Protein AF-A0A7X6LBD7-F1 (afdb_monomer_lite)

Secondary structure (DSSP, 8-state):
-TTTTTT---HHHHHHHHHHSTTT-----HHHHHHHHHHTT--PPPP--PPPP---S-SS--TTTT----SSTTS-------------------BTTB-------

Structure (mmCIF, N/CA/C/O backbone):
data_AF-A0A7X6LBD7-F1
#
_entry.id   AF-A0A7X6LBD7-F1
#
loop_
_atom_site.group_PDB
_atom_site.id
_atom_site.type_symbol
_atom_site.label_atom_id
_atom_site.label_alt_id
_atom_site.label_comp_id
_atom_site.label_asym_id
_atom_site.label_entity_id
_atom_site.label_seq_id
_atom_site.pdbx_PDB_ins_code
_atom_site.Cartn_x
_atom_site.Cartn_y
_atom_site.Cartn_z
_atom_site.occupancy
_atom_site.B_iso_or_equiv
_atom_site.auth_seq_id
_atom_site.auth_comp_id
_atom_site.auth_asym_id
_atom_site.auth_atom_id
_atom_site.pdbx_PDB_model_num
ATOM 1 N N . MET A 1 1 ? 16.259 -3.639 -22.402 1.00 78.62 1 MET A N 1
ATOM 2 C CA . MET A 1 1 ? 15.741 -3.940 -21.043 1.00 78.62 1 MET A CA 1
ATOM 3 C C . MET A 1 1 ? 14.449 -4.748 -21.080 1.00 78.62 1 MET A C 1
ATOM 5 O O . MET A 1 1 ? 14.477 -5.893 -20.659 1.00 78.62 1 MET A O 1
ATOM 9 N N . HIS A 1 2 ? 13.356 -4.248 -21.671 1.00 83.25 2 HIS A N 1
ATOM 10 C CA . HIS A 1 2 ? 12.133 -5.054 -21.847 1.00 83.25 2 HIS A CA 1
ATOM 11 C C . HIS A 1 2 ? 12.383 -6.371 -22.615 1.00 83.25 2 HIS A C 1
ATOM 13 O O . HIS A 1 2 ? 12.081 -7.447 -22.101 1.00 83.25 2 HIS A O 1
ATOM 19 N N . ALA A 1 3 ? 13.024 -6.304 -23.789 1.00 85.88 3 ALA A N 1
ATOM 20 C CA . ALA A 1 3 ? 13.382 -7.493 -24.571 1.00 85.88 3 ALA A CA 1
ATOM 21 C C . ALA A 1 3 ? 14.359 -8.428 -23.828 1.00 85.88 3 ALA A C 1
ATOM 23 O O . ALA A 1 3 ? 14.171 -9.639 -23.823 1.00 85.88 3 ALA A O 1
ATOM 24 N N . ALA A 1 4 ? 15.342 -7.862 -23.115 1.00 86.56 4 ALA A N 1
ATOM 25 C CA . ALA A 1 4 ? 16.269 -8.623 -22.271 1.00 86.56 4 ALA A CA 1
ATOM 26 C C . ALA A 1 4 ? 15.547 -9.365 -21.126 1.00 86.56 4 ALA A C 1
ATOM 28 O O . ALA A 1 4 ? 15.926 -10.475 -20.774 1.00 86.56 4 ALA A O 1
ATOM 29 N N . SER A 1 5 ? 14.448 -8.800 -20.606 1.00 82.88 5 SER A N 1
ATOM 30 C CA . SER A 1 5 ? 13.560 -9.446 -19.626 1.00 82.88 5 SER A CA 1
ATOM 31 C C . SER A 1 5 ? 12.558 -10.438 -20.242 1.00 82.88 5 SER A C 1
ATOM 33 O O . SER A 1 5 ? 11.626 -10.868 -19.557 1.00 82.88 5 SER A O 1
ATOM 35 N N . ARG A 1 6 ? 12.688 -10.764 -21.539 1.00 87.69 6 ARG A N 1
ATOM 36 C CA . ARG A 1 6 ? 11.746 -11.604 -22.306 1.00 87.69 6 ARG A CA 1
ATOM 37 C C . ARG A 1 6 ? 10.292 -11.121 -22.225 1.00 87.69 6 ARG A C 1
ATOM 39 O O . ARG A 1 6 ? 9.365 -11.917 -22.153 1.00 87.69 6 ARG A O 1
ATOM 46 N N . GLY A 1 7 ? 10.095 -9.808 -22.173 1.00 87.19 7 GLY A N 1
ATOM 47 C CA . GLY A 1 7 ? 8.765 -9.208 -22.087 1.00 87.19 7 GLY A CA 1
ATOM 48 C C . GLY A 1 7 ? 8.169 -9.101 -20.679 1.00 87.19 7 GLY A C 1
ATOM 49 O O . GLY A 1 7 ? 7.065 -8.591 -20.501 1.00 87.19 7 GLY A O 1
ATOM 50 N N . THR A 1 8 ? 8.898 -9.52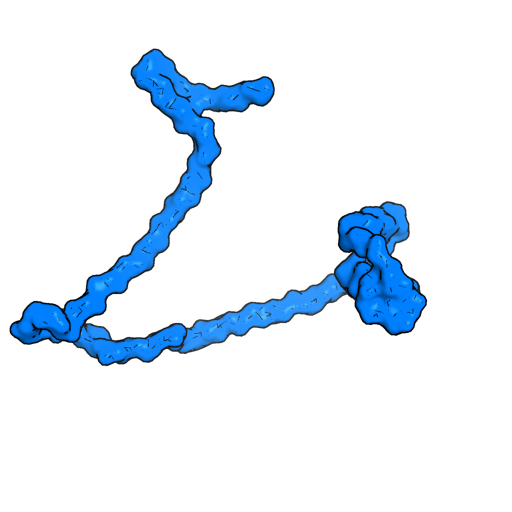1 -19.645 1.00 88.19 8 THR A N 1
ATOM 51 C CA . THR A 1 8 ? 8.392 -9.523 -18.263 1.00 88.19 8 THR A CA 1
ATOM 52 C C . THR A 1 8 ? 8.240 -8.113 -17.688 1.00 88.19 8 THR A C 1
ATOM 54 O O . THR A 1 8 ? 7.368 -7.860 -16.854 1.00 88.19 8 THR A O 1
ATOM 57 N N . TYR A 1 9 ? 9.106 -7.177 -18.076 1.00 90.69 9 TYR A N 1
ATOM 58 C CA . TYR A 1 9 ? 9.163 -5.857 -17.450 1.00 90.69 9 TYR A CA 1
ATOM 59 C C . TYR A 1 9 ? 8.232 -4.857 -18.134 1.00 90.69 9 TYR A C 1
ATOM 61 O O . TYR A 1 9 ? 8.382 -4.558 -19.314 1.00 90.69 9 TYR A O 1
ATOM 69 N N . GLY A 1 10 ? 7.291 -4.301 -17.370 1.00 90.25 10 GLY A N 1
ATOM 70 C CA . GLY A 1 10 ? 6.509 -3.126 -17.763 1.00 90.25 10 GLY A CA 1
ATOM 71 C C . GLY A 1 10 ? 7.223 -1.815 -17.427 1.00 90.25 10 GLY A C 1
ATOM 72 O O . GLY A 1 10 ? 8.311 -1.832 -16.844 1.00 90.25 10 GLY A O 1
ATOM 73 N N . ALA A 1 11 ? 6.571 -0.687 -17.721 1.00 90.75 11 ALA A N 1
ATOM 74 C CA . ALA A 1 11 ? 7.094 0.657 -17.457 1.00 90.75 11 ALA A CA 1
ATOM 75 C C . ALA A 1 11 ? 7.673 0.853 -16.040 1.00 90.75 11 ALA A C 1
ATOM 77 O O . ALA A 1 11 ? 8.779 1.383 -15.951 1.00 90.75 11 ALA A O 1
ATOM 78 N N . PRO A 1 12 ? 7.062 0.339 -14.948 1.00 89.44 12 PRO A N 1
ATOM 79 C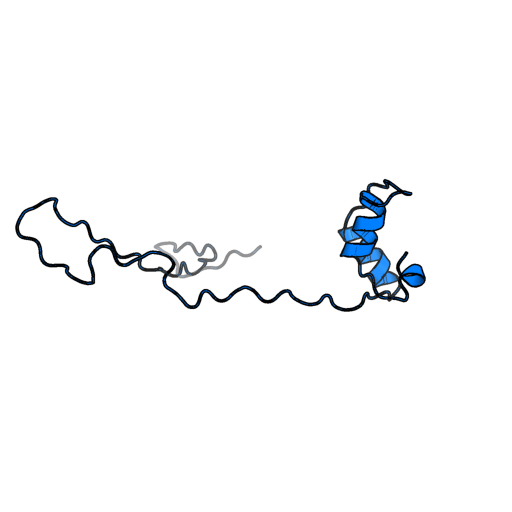 CA . PRO A 1 12 ? 7.630 0.485 -13.605 1.00 89.44 12 PRO A CA 1
ATOM 80 C C . PRO A 1 12 ? 9.016 -0.141 -13.440 1.00 89.44 12 PRO A C 1
ATOM 82 O O . PRO A 1 12 ? 9.906 0.464 -12.849 1.00 89.44 12 PRO A O 1
ATOM 85 N N . ARG A 1 13 ? 9.219 -1.351 -13.976 1.00 89.56 13 ARG A N 1
ATOM 86 C CA . ARG A 1 13 ? 10.491 -2.074 -13.833 1.00 89.56 13 ARG A CA 1
ATOM 87 C C . ARG A 1 13 ? 11.544 -1.557 -14.805 1.00 89.56 13 ARG A C 1
ATOM 89 O O . ARG A 1 13 ? 12.708 -1.486 -14.446 1.00 89.56 13 ARG A O 1
ATOM 96 N N . VAL A 1 14 ? 11.136 -1.154 -16.010 1.00 89.62 14 VAL A N 1
ATOM 97 C CA . VAL A 1 14 ? 12.039 -0.510 -16.975 1.00 89.62 14 VAL A CA 1
ATOM 98 C C . VAL A 1 14 ? 12.524 0.843 -16.445 1.00 89.62 14 VAL A C 1
ATOM 100 O O . VAL A 1 14 ? 13.713 1.124 -16.532 1.00 89.62 14 VAL A O 1
ATOM 103 N N . HIS A 1 15 ? 11.637 1.647 -15.850 1.00 90.56 15 HIS A N 1
ATOM 104 C CA . HIS A 1 15 ? 11.999 2.903 -15.191 1.00 90.56 15 HIS A CA 1
ATOM 105 C C . HIS A 1 15 ? 12.962 2.672 -14.021 1.00 90.56 15 HIS A C 1
ATOM 107 O O . HIS A 1 15 ? 14.001 3.316 -13.955 1.00 90.56 15 HIS A O 1
ATOM 113 N N . ALA A 1 16 ? 12.665 1.711 -13.137 1.00 88.38 16 ALA A N 1
ATOM 114 C CA . ALA A 1 16 ? 13.553 1.374 -12.026 1.00 88.38 16 ALA A CA 1
ATOM 115 C C . ALA A 1 16 ? 14.953 0.960 -12.503 1.00 88.38 16 ALA A C 1
ATOM 117 O O . ALA A 1 16 ? 15.940 1.382 -11.920 1.00 88.38 16 ALA A O 1
ATOM 118 N N . GLU A 1 17 ? 15.053 0.201 -13.591 1.00 87.25 17 GLU A N 1
ATOM 119 C CA . GLU A 1 17 ? 16.343 -0.208 -14.146 1.00 87.25 17 GLU A CA 1
ATOM 120 C C . GLU A 1 17 ? 17.128 0.981 -14.743 1.00 87.25 17 GLU A C 1
ATOM 122 O O . GLU A 1 17 ? 18.352 1.020 -14.649 1.00 87.25 17 GLU A O 1
ATOM 127 N N . PHE A 1 18 ? 16.441 1.993 -15.296 1.00 86.62 18 PHE A N 1
ATOM 128 C CA . PHE A 1 18 ? 17.082 3.236 -15.751 1.00 86.62 18 PHE A CA 1
ATOM 129 C C . PHE A 1 18 ? 17.575 4.101 -14.586 1.00 86.62 18 PHE A C 1
ATOM 131 O O . PHE A 1 18 ? 18.682 4.633 -14.655 1.00 86.62 18 PHE A O 1
ATOM 138 N N . THR A 1 19 ? 16.766 4.244 -13.533 1.00 84.75 19 THR A N 1
ATOM 139 C CA . THR A 1 19 ? 17.040 5.161 -12.415 1.00 84.75 19 THR A CA 1
ATOM 140 C C . THR A 1 19 ? 17.924 4.547 -11.326 1.00 84.75 19 THR A C 1
ATOM 142 O O . THR A 1 19 ? 18.708 5.261 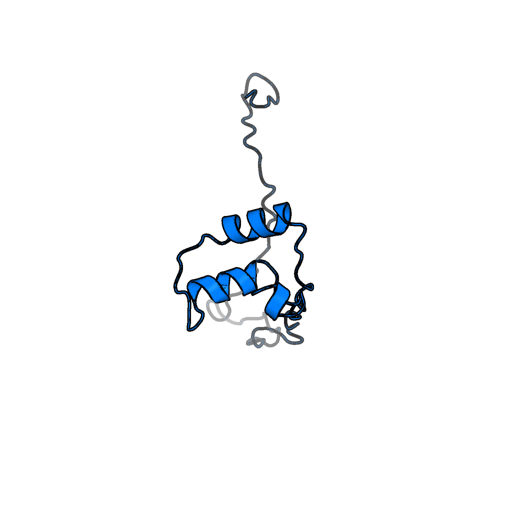-10.711 1.00 84.75 19 THR A O 1
ATOM 145 N N . LEU A 1 20 ? 17.792 3.244 -11.064 1.00 81.38 20 LEU A N 1
ATOM 146 C CA . LEU A 1 20 ? 18.400 2.541 -9.922 1.00 81.38 20 LEU A CA 1
ATOM 147 C C . LEU A 1 20 ? 19.335 1.390 -10.333 1.00 81.38 20 LEU A C 1
ATOM 149 O O . LEU A 1 20 ? 20.032 0.845 -9.480 1.00 81.38 20 LEU A O 1
ATOM 153 N N . GLY A 1 21 ? 19.334 0.979 -11.605 1.00 71.50 21 GLY A N 1
ATOM 154 C CA . GLY A 1 21 ? 20.161 -0.125 -12.096 1.00 71.50 21 GLY A CA 1
ATOM 155 C C . GLY A 1 21 ? 21.653 0.221 -12.178 1.00 71.50 21 GLY A C 1
ATOM 156 O O . GLY A 1 21 ? 22.035 1.378 -12.344 1.00 71.50 21 GLY A O 1
ATOM 157 N N . ILE A 1 22 ? 22.502 -0.812 -12.123 1.00 62.69 22 ILE A N 1
ATOM 158 C CA . ILE A 1 22 ? 23.974 -0.729 -11.982 1.00 62.69 22 ILE A CA 1
ATOM 159 C C . ILE A 1 22 ? 24.682 -0.065 -13.191 1.00 62.69 22 ILE A C 1
ATOM 161 O O . ILE A 1 22 ? 25.867 0.240 -13.110 1.00 62.69 22 ILE A O 1
ATOM 165 N N . GLY A 1 23 ? 23.994 0.200 -14.309 1.00 54.69 23 GLY A N 1
ATOM 166 C CA . GLY A 1 23 ? 24.654 0.592 -15.565 1.00 54.69 23 GLY A CA 1
ATOM 167 C C . GLY A 1 23 ? 24.184 1.868 -16.264 1.00 54.69 23 GLY A C 1
ATOM 168 O O . GLY A 1 23 ? 24.785 2.212 -17.276 1.00 54.69 23 GLY A O 1
ATOM 169 N N . LEU A 1 24 ? 23.127 2.554 -15.811 1.00 62.31 24 LEU A N 1
ATOM 170 C CA . LEU A 1 24 ? 22.548 3.663 -16.592 1.00 62.31 24 LEU A CA 1
ATOM 171 C C . LEU A 1 24 ? 22.385 4.963 -15.800 1.00 62.31 24 LEU A C 1
ATOM 173 O O . LEU A 1 24 ? 22.792 6.001 -16.311 1.00 62.31 24 LEU A O 1
ATOM 177 N N . GLY A 1 25 ? 21.838 4.945 -14.579 1.00 66.69 25 GLY A N 1
ATOM 178 C CA . GLY A 1 25 ? 21.682 6.163 -13.762 1.00 66.69 25 GLY A CA 1
ATOM 179 C C . GLY A 1 25 ? 21.007 7.335 -14.497 1.00 66.69 25 GLY A C 1
ATOM 180 O O . GLY A 1 25 ? 21.263 8.496 -14.182 1.00 66.69 25 GLY A O 1
ATOM 181 N N . ILE A 1 26 ? 20.187 7.049 -15.515 1.00 75.38 26 ILE A N 1
ATOM 182 C CA . ILE A 1 26 ? 19.578 8.066 -16.372 1.00 75.38 26 ILE A CA 1
ATOM 183 C C . ILE A 1 26 ? 18.275 8.511 -15.711 1.00 75.38 26 ILE A C 1
ATOM 185 O O . ILE A 1 26 ? 17.358 7.712 -15.502 1.00 75.38 26 ILE A O 1
ATOM 189 N N . GLY A 1 27 ? 18.177 9.808 -15.415 1.00 78.88 27 GLY A N 1
ATOM 190 C CA . GLY A 1 27 ? 16.962 10.443 -14.911 1.00 78.88 27 GLY A CA 1
ATOM 191 C C . GLY A 1 27 ? 15.887 10.538 -15.992 1.00 78.88 27 GLY A C 1
ATOM 192 O O . GLY A 1 27 ? 15.721 11.579 -16.620 1.00 78.88 27 GLY A O 1
ATOM 193 N N . VAL A 1 28 ? 15.156 9.450 -16.224 1.00 85.25 28 VAL A N 1
ATOM 194 C CA . VAL A 1 28 ? 13.985 9.434 -17.111 1.00 85.25 28 VAL A CA 1
ATOM 195 C C . VAL A 1 28 ? 12.727 9.480 -16.258 1.00 85.25 28 VAL A C 1
ATOM 197 O O . VAL A 1 28 ? 12.597 8.707 -15.320 1.00 85.25 28 VAL A O 1
ATOM 200 N N . GLY A 1 29 ? 11.777 10.354 -16.591 1.00 88.50 29 GLY A N 1
ATOM 201 C CA . GLY A 1 29 ? 10.485 10.377 -15.908 1.00 88.50 29 GLY A CA 1
ATOM 202 C C . GLY A 1 29 ? 9.662 9.117 -16.195 1.00 88.50 29 GLY A C 1
ATOM 203 O O . GLY A 1 29 ? 9.576 8.673 -17.341 1.00 88.50 29 GLY A O 1
ATOM 204 N N . TYR A 1 30 ? 8.991 8.579 -15.176 1.00 90.50 30 TYR A N 1
ATOM 205 C CA . TYR A 1 30 ? 8.103 7.413 -15.292 1.00 90.50 30 TYR A CA 1
ATOM 206 C C . TYR A 1 30 ? 7.112 7.521 -16.467 1.00 90.50 30 TYR A C 1
ATOM 208 O O . TYR A 1 30 ? 7.027 6.613 -17.293 1.00 90.50 30 TYR A O 1
ATOM 216 N N . ASN A 1 31 ? 6.452 8.676 -16.609 1.00 93.56 31 ASN A N 1
ATOM 217 C CA . ASN A 1 31 ? 5.475 8.921 -17.677 1.00 93.56 31 ASN A CA 1
ATOM 218 C C . ASN A 1 31 ? 6.100 8.858 -19.081 1.00 93.56 31 ASN A C 1
ATOM 220 O O . ASN A 1 31 ? 5.429 8.481 -20.037 1.00 93.56 31 ASN A O 1
ATOM 224 N N . GLN A 1 32 ? 7.381 9.218 -19.225 1.00 93.19 32 GLN A N 1
ATOM 225 C CA . GLN A 1 32 ? 8.084 9.145 -20.509 1.00 93.19 32 GLN A CA 1
ATOM 226 C C . GLN A 1 32 ? 8.358 7.692 -20.897 1.00 93.19 32 GLN A C 1
ATOM 228 O O . GLN A 1 32 ? 8.126 7.306 -22.041 1.00 93.19 32 GLN A O 1
ATOM 233 N N . VAL A 1 33 ? 8.785 6.866 -19.937 1.00 92.19 33 VAL A N 1
ATOM 234 C CA . VAL A 1 33 ? 8.963 5.422 -20.149 1.00 92.19 33 VAL A CA 1
ATOM 235 C C . VAL A 1 33 ? 7.636 4.779 -20.547 1.00 92.19 33 VAL A C 1
ATOM 237 O O . VAL A 1 33 ? 7.584 4.030 -21.520 1.00 92.19 33 VAL A O 1
ATOM 240 N N . GLU A 1 34 ? 6.559 5.102 -19.835 1.00 93.31 34 GLU A N 1
ATOM 241 C CA . GLU A 1 34 ? 5.222 4.588 -20.128 1.00 93.31 34 GLU A CA 1
ATOM 242 C C . GLU A 1 34 ? 4.734 4.999 -21.522 1.00 93.31 34 GLU A C 1
ATOM 244 O O . GLU A 1 34 ? 4.315 4.142 -22.302 1.00 93.31 34 GLU A O 1
ATOM 249 N N . LEU A 1 35 ? 4.860 6.280 -21.875 1.00 95.25 35 LEU A N 1
ATOM 250 C CA . LEU A 1 35 ? 4.463 6.799 -23.182 1.00 95.25 35 LEU A CA 1
ATOM 251 C C . LEU A 1 35 ? 5.244 6.139 -24.325 1.00 95.25 35 LEU A C 1
ATOM 253 O O . LEU A 1 35 ? 4.657 5.761 -25.340 1.00 95.25 35 LEU A O 1
ATOM 257 N N . LEU A 1 36 ? 6.562 5.992 -24.176 1.00 93.75 36 LEU A N 1
ATOM 258 C CA . LEU A 1 36 ? 7.411 5.362 -25.187 1.00 93.75 36 LEU A CA 1
ATOM 259 C C . LEU A 1 36 ? 7.093 3.875 -25.343 1.00 93.75 36 LEU A C 1
ATOM 261 O O . LEU A 1 36 ? 6.997 3.389 -26.469 1.00 93.75 36 LEU A O 1
ATOM 265 N N . MET A 1 37 ? 6.870 3.161 -24.238 1.00 93.50 37 MET A N 1
ATOM 266 C CA . MET A 1 37 ? 6.443 1.763 -24.286 1.00 93.50 37 MET A CA 1
ATOM 267 C C . MET A 1 37 ? 5.071 1.621 -24.954 1.00 93.50 37 MET A C 1
ATOM 269 O O . MET A 1 37 ? 4.908 0.748 -25.803 1.00 93.50 37 MET A O 1
ATOM 273 N N . ALA A 1 38 ? 4.121 2.511 -24.653 1.00 93.56 38 ALA A N 1
ATOM 274 C CA . ALA A 1 38 ? 2.806 2.525 -25.288 1.00 93.56 38 ALA A CA 1
ATOM 275 C C . ALA A 1 38 ? 2.895 2.775 -26.803 1.00 93.56 38 ALA A C 1
ATOM 277 O O . ALA A 1 38 ? 2.310 2.022 -27.581 1.00 93.56 38 ALA A O 1
ATOM 278 N N . ARG A 1 39 ? 3.674 3.778 -27.232 1.00 95.88 39 ARG A N 1
ATOM 279 C CA . ARG A 1 39 ? 3.914 4.084 -28.656 1.00 95.88 39 ARG A CA 1
ATOM 280 C C . ARG A 1 39 ? 4.591 2.934 -29.398 1.00 95.88 39 ARG A C 1
ATOM 282 O O . ARG A 1 39 ? 4.288 2.703 -30.561 1.00 95.88 39 ARG A O 1
ATOM 289 N N . ALA A 1 40 ? 5.479 2.209 -28.725 1.00 93.38 40 ALA A N 1
ATOM 290 C CA . ALA A 1 40 ? 6.163 1.046 -29.281 1.00 93.38 40 ALA A CA 1
ATOM 291 C C . ALA A 1 40 ? 5.329 -0.252 -29.222 1.00 93.38 40 ALA A C 1
ATOM 293 O O . ALA A 1 40 ? 5.824 -1.306 -29.616 1.00 93.38 40 ALA A O 1
ATOM 294 N N . GLY A 1 41 ? 4.093 -0.216 -28.706 1.00 92.44 41 GLY A N 1
ATOM 295 C CA . GLY A 1 41 ? 3.256 -1.412 -28.541 1.00 92.44 41 GLY A CA 1
ATOM 296 C C . GLY A 1 41 ? 3.783 -2.399 -27.491 1.00 92.44 41 GLY A C 1
ATOM 297 O O . GLY A 1 41 ? 3.357 -3.552 -27.444 1.00 92.44 41 GLY A O 1
ATOM 298 N N . ILE A 1 42 ? 4.707 -1.961 -26.638 1.00 92.19 42 ILE A N 1
ATOM 299 C CA . ILE A 1 42 ? 5.383 -2.790 -25.649 1.00 92.19 42 ILE A CA 1
ATOM 300 C C . ILE A 1 42 ? 4.560 -2.820 -24.362 1.00 92.19 42 ILE A C 1
ATOM 302 O O . ILE A 1 42 ? 4.344 -1.794 -23.715 1.00 92.19 42 ILE A O 1
ATOM 306 N N . LYS A 1 43 ? 4.163 -4.018 -23.931 1.00 88.44 43 LYS A N 1
ATOM 307 C CA . LYS A 1 43 ? 3.485 -4.236 -22.648 1.00 88.44 43 LYS A CA 1
ATOM 308 C C . LYS A 1 43 ? 4.244 -5.266 -21.830 1.00 88.44 43 LYS A C 1
ATOM 310 O O . LYS A 1 43 ? 4.582 -6.333 -22.325 1.00 88.44 43 LYS A O 1
ATOM 315 N N . GLY A 1 44 ? 4.517 -4.930 -20.572 1.00 87.94 44 GLY A N 1
ATOM 316 C CA . GLY A 1 44 ? 5.042 -5.899 -19.616 1.00 87.94 44 GLY A CA 1
ATOM 317 C C . GLY A 1 44 ? 3.969 -6.880 -19.161 1.00 87.94 44 GLY A C 1
ATOM 318 O O . GLY A 1 44 ? 2.775 -6.579 -19.234 1.00 87.94 44 GLY A O 1
ATOM 319 N N . LEU A 1 45 ? 4.398 -8.020 -18.625 1.00 87.62 45 LEU A N 1
ATOM 320 C CA . LEU A 1 45 ? 3.489 -8.933 -17.939 1.00 87.62 45 LEU A CA 1
ATOM 321 C C . LEU A 1 45 ? 2.822 -8.234 -16.738 1.00 87.62 45 LEU A C 1
ATOM 323 O O . LEU A 1 45 ? 3.487 -7.472 -16.022 1.00 87.62 45 LEU A O 1
ATOM 327 N N . PRO A 1 46 ? 1.523 -8.487 -16.488 1.00 78.12 46 PRO A N 1
ATOM 328 C CA . PRO A 1 46 ? 0.836 -7.935 -15.330 1.00 78.12 46 PRO A CA 1
ATOM 329 C C . PRO A 1 46 ? 1.541 -8.380 -14.045 1.00 78.12 46 PRO A C 1
ATOM 331 O O . PRO A 1 46 ? 1.877 -9.550 -13.862 1.00 78.12 46 PRO A O 1
ATOM 334 N N . GLY A 1 47 ? 1.789 -7.430 -13.143 1.00 73.75 47 GLY A N 1
ATOM 335 C CA . GLY A 1 47 ? 2.327 -7.745 -11.825 1.00 73.75 47 GLY A CA 1
ATOM 336 C C . GLY A 1 47 ? 1.316 -8.540 -11.000 1.00 73.75 47 GLY A C 1
ATOM 337 O O . GLY A 1 47 ? 0.111 -8.295 -11.073 1.00 73.75 47 GLY A O 1
ATOM 338 N N . VAL A 1 48 ? 1.801 -9.461 -10.165 1.00 76.00 48 VAL A N 1
ATOM 339 C CA . VAL A 1 48 ? 0.960 -10.095 -9.145 1.00 76.00 48 VAL A CA 1
ATOM 340 C C . VAL A 1 48 ? 0.542 -9.009 -8.154 1.00 76.00 48 VAL A C 1
ATOM 342 O O . VAL A 1 48 ? 1.387 -8.434 -7.464 1.00 76.00 48 VAL A O 1
ATOM 345 N N . LYS A 1 49 ? -0.758 -8.701 -8.076 1.00 75.88 49 LYS A N 1
ATOM 346 C CA . LYS A 1 49 ? -1.282 -7.850 -7.001 1.00 75.88 49 LYS A CA 1
ATOM 347 C C . LYS A 1 49 ? -1.048 -8.584 -5.684 1.00 75.88 49 LYS A C 1
ATOM 349 O O . LYS A 1 49 ? -1.656 -9.623 -5.442 1.00 75.88 49 LYS A O 1
ATOM 354 N N . ARG A 1 50 ? -0.170 -8.052 -4.830 1.00 79.81 50 ARG A N 1
ATOM 355 C CA . ARG A 1 50 ? 0.002 -8.579 -3.473 1.00 79.81 50 ARG A CA 1
ATOM 356 C C . ARG A 1 50 ? -1.343 -8.469 -2.757 1.00 79.81 50 ARG A C 1
ATOM 358 O O . ARG A 1 50 ? -1.896 -7.373 -2.661 1.00 79.81 50 ARG A O 1
ATOM 365 N N . ALA A 1 51 ? -1.879 -9.596 -2.292 1.00 81.12 51 ALA A N 1
ATOM 366 C CA . ALA A 1 51 ? -3.096 -9.588 -1.494 1.00 81.12 51 ALA A CA 1
ATOM 367 C C . ALA A 1 51 ? -2.878 -8.694 -0.266 1.00 81.12 51 ALA A C 1
ATOM 369 O O . ALA A 1 51 ? -1.850 -8.802 0.410 1.00 81.12 51 ALA A O 1
ATOM 370 N N . ARG A 1 52 ? -3.825 -7.792 0.014 1.00 82.12 52 ARG A N 1
ATOM 371 C CA . ARG A 1 52 ? -3.804 -7.063 1.283 1.00 82.12 52 ARG A CA 1
ATOM 372 C C . ARG A 1 52 ? -4.133 -8.059 2.400 1.00 82.12 52 ARG A C 1
ATOM 374 O O . ARG A 1 52 ? -5.121 -8.784 2.254 1.00 82.12 52 ARG A O 1
ATOM 381 N N . PRO A 1 53 ? -3.344 -8.117 3.487 1.00 81.44 53 PRO A N 1
ATOM 382 C CA . PRO A 1 53 ? -3.699 -8.928 4.642 1.00 81.44 53 PRO A CA 1
ATOM 383 C C . PRO A 1 53 ? -5.096 -8.538 5.133 1.00 81.44 53 PRO A C 1
ATOM 385 O O . PRO A 1 53 ? -5.378 -7.359 5.343 1.00 81.44 53 PRO A O 1
ATOM 388 N N . ARG A 1 54 ? -5.982 -9.522 5.292 1.00 80.44 54 ARG A N 1
ATOM 389 C CA . ARG A 1 54 ? -7.231 -9.338 6.034 1.00 80.44 54 ARG A CA 1
ATOM 390 C C . ARG A 1 54 ? -6.922 -9.595 7.502 1.00 80.44 54 ARG A C 1
ATOM 392 O O . ARG A 1 54 ? -6.566 -10.716 7.854 1.00 80.44 54 ARG A O 1
ATOM 399 N N . HIS A 1 55 ? -7.041 -8.571 8.341 1.00 80.62 55 HIS A N 1
ATOM 400 C CA . HIS A 1 55 ? -6.985 -8.754 9.788 1.00 80.62 55 HIS A CA 1
ATOM 401 C C . HIS A 1 55 ? -8.244 -9.519 10.216 1.00 80.62 55 HIS A C 1
ATOM 403 O O . HIS A 1 55 ? -9.353 -9.020 10.054 1.00 80.62 55 HIS A O 1
ATOM 409 N N . GLN A 1 56 ? -8.075 -10.759 10.682 1.00 79.44 56 GLN A N 1
ATOM 410 C CA . GLN A 1 56 ? -9.176 -11.633 11.123 1.00 79.44 56 GLN A CA 1
ATOM 411 C C . GLN A 1 56 ? -9.540 -11.427 12.605 1.00 79.44 56 GLN A C 1
ATOM 413 O O . GLN A 1 56 ? -10.394 -12.129 13.132 1.00 79.44 56 GLN A O 1
ATOM 418 N N . GLY A 1 57 ? -8.891 -10.476 13.280 1.00 77.31 57 GLY A N 1
ATOM 419 C CA . GLY A 1 57 ? -9.097 -10.176 14.692 1.00 77.31 57 GLY A CA 1
ATOM 420 C C . GLY A 1 57 ? -9.232 -8.674 14.937 1.00 77.31 57 GLY A C 1
ATOM 421 O O . GLY A 1 57 ? -8.875 -7.876 14.063 1.00 77.31 57 GLY A O 1
ATOM 422 N N . PRO A 1 58 ? -9.755 -8.285 16.110 1.00 72.81 58 PRO A N 1
ATOM 423 C CA . PRO A 1 58 ? -9.892 -6.885 16.474 1.00 72.81 58 PRO A CA 1
ATOM 424 C C . PRO A 1 58 ? -8.515 -6.215 16.536 1.00 72.81 58 PRO A C 1
ATOM 426 O O . PRO A 1 58 ? -7.552 -6.781 17.051 1.00 72.81 58 PRO A O 1
ATOM 429 N N . THR A 1 59 ? -8.429 -4.994 16.006 1.00 73.00 59 THR A N 1
ATOM 430 C CA . THR A 1 59 ? -7.190 -4.197 15.980 1.00 73.00 59 THR A CA 1
ATOM 431 C C . THR A 1 59 ? -6.685 -3.862 17.388 1.00 73.00 59 THR A C 1
ATOM 433 O O . THR A 1 59 ? -5.489 -3.669 17.582 1.00 73.00 59 THR A O 1
ATOM 436 N N . ALA A 1 60 ? -7.586 -3.817 18.373 1.00 78.00 60 ALA A N 1
ATOM 437 C CA . ALA A 1 60 ? -7.292 -3.582 19.781 1.00 78.00 60 ALA A CA 1
ATOM 438 C C . ALA A 1 60 ? -8.141 -4.512 20.662 1.00 78.00 60 ALA A C 1
ATOM 440 O O . ALA A 1 60 ? -9.258 -4.873 20.292 1.00 78.00 60 ALA A O 1
ATOM 441 N N . GLY A 1 61 ? -7.611 -4.901 21.823 1.00 82.06 61 GLY A N 1
ATOM 442 C CA . GLY A 1 61 ? -8.359 -5.686 22.805 1.00 82.06 61 GLY A CA 1
ATOM 443 C C . GLY A 1 61 ? -9.516 -4.889 23.415 1.00 82.06 61 GLY A C 1
ATOM 444 O O . GLY A 1 61 ? -9.408 -3.680 23.615 1.00 82.06 61 GLY A O 1
ATOM 445 N N . ASP A 1 62 ? -10.615 -5.574 23.730 1.00 86.25 62 ASP A N 1
ATOM 446 C CA . ASP A 1 62 ? -11.740 -4.993 24.466 1.00 86.25 62 ASP A CA 1
ATOM 447 C C . ASP A 1 62 ? -11.365 -4.840 25.947 1.00 86.25 62 ASP A C 1
ATOM 449 O O . ASP A 1 62 ? -11.481 -5.777 26.736 1.00 86.25 62 ASP A O 1
ATOM 453 N N . LEU A 1 63 ? -10.882 -3.650 26.315 1.00 87.62 63 LEU A N 1
ATOM 454 C CA . LEU A 1 63 ? -10.427 -3.347 27.677 1.00 87.62 63 LEU A CA 1
ATOM 455 C C . LEU A 1 63 ? -11.551 -3.384 28.717 1.00 87.62 63 LEU A C 1
ATOM 457 O O . LEU A 1 63 ? -11.270 -3.488 29.909 1.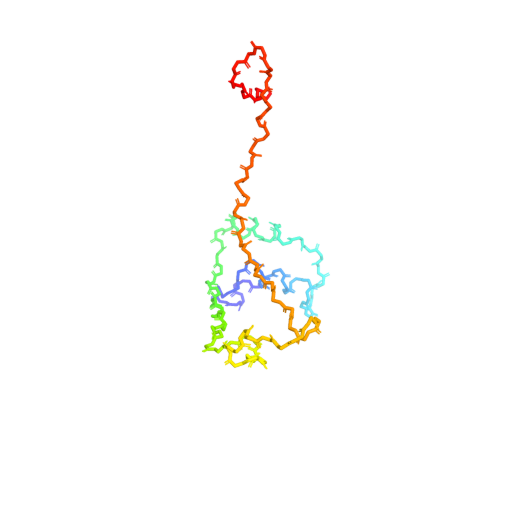00 87.62 63 LEU A O 1
ATOM 461 N N . VAL A 1 64 ? -12.806 -3.272 28.282 1.00 87.94 64 VAL A N 1
ATOM 462 C CA . VAL A 1 64 ? -13.963 -3.211 29.180 1.00 87.94 64 VAL A CA 1
ATOM 463 C C . VAL A 1 64 ? -14.791 -4.486 29.149 1.00 87.94 64 VAL A C 1
ATOM 465 O O . VAL A 1 64 ? -15.751 -4.588 29.903 1.00 87.94 64 VAL A O 1
ATOM 468 N N . ASN A 1 65 ? -14.433 -5.465 28.312 1.00 88.81 65 ASN A N 1
ATOM 469 C CA . ASN A 1 65 ? -15.167 -6.720 28.132 1.00 88.81 65 ASN A CA 1
ATOM 470 C C . ASN A 1 65 ? -16.687 -6.490 27.997 1.00 88.81 65 ASN A C 1
ATOM 472 O O . ASN A 1 65 ? -17.503 -7.134 28.660 1.00 88.81 65 ASN A O 1
ATOM 476 N N . ARG A 1 66 ? -17.058 -5.482 27.198 1.00 87.75 66 ARG A N 1
ATOM 477 C CA . ARG A 1 66 ? -18.436 -4.991 27.002 1.00 87.75 66 ARG A CA 1
ATOM 478 C C . ARG A 1 66 ? -19.194 -4.559 28.272 1.00 87.75 66 ARG A C 1
ATOM 480 O O . ARG A 1 66 ? -20.418 -4.434 28.236 1.00 87.75 66 ARG A O 1
ATOM 487 N N . ALA A 1 67 ? -18.504 -4.281 29.377 1.00 89.62 67 ALA A N 1
ATOM 488 C CA . ALA A 1 67 ? -19.089 -3.742 30.602 1.00 89.62 67 ALA A CA 1
ATOM 489 C C . ALA A 1 67 ? -19.111 -2.202 30.572 1.00 89.62 67 ALA A C 1
ATOM 491 O O . ALA A 1 67 ? -18.119 -1.537 30.866 1.00 89.62 67 ALA A O 1
ATOM 492 N N . PHE A 1 68 ? -20.268 -1.624 30.238 1.00 86.88 68 PHE A N 1
ATOM 493 C CA . PHE A 1 68 ? -20.450 -0.164 30.150 1.00 86.88 68 PHE A CA 1
ATOM 494 C C . PHE A 1 68 ? -20.993 0.484 31.436 1.00 86.88 68 PHE A C 1
ATOM 496 O O . PHE A 1 68 ? -21.121 1.707 31.522 1.00 86.88 68 PHE A O 1
ATOM 503 N N . THR A 1 69 ? -21.321 -0.316 32.451 1.00 88.94 69 THR A N 1
ATOM 504 C CA . THR A 1 69 ? -21.850 0.165 33.733 1.00 88.94 69 THR A CA 1
ATOM 505 C C . THR A 1 69 ? -20.733 0.757 34.596 1.00 88.94 69 THR A C 1
ATOM 507 O O . THR A 1 69 ? -19.695 0.128 34.789 1.00 88.94 69 THR A O 1
ATOM 510 N N . ARG A 1 70 ? -20.954 1.951 35.169 1.00 86.31 70 ARG A N 1
ATOM 511 C CA . ARG A 1 70 ? -20.006 2.613 36.085 1.00 86.31 70 ARG A CA 1
ATOM 512 C C . ARG A 1 70 ? -20.683 3.100 37.361 1.00 86.31 70 ARG A C 1
ATOM 514 O O . ARG A 1 70 ? -21.824 3.551 37.329 1.00 86.31 70 ARG A O 1
ATOM 521 N N . SER A 1 71 ? -19.950 3.039 38.470 1.00 90.56 71 SER A N 1
ATOM 522 C CA . SER A 1 71 ? -20.448 3.419 39.802 1.00 90.56 71 SER A CA 1
ATOM 523 C C . S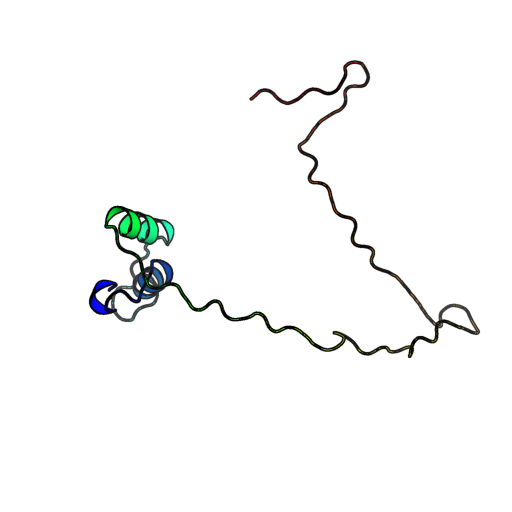ER A 1 71 ? -20.253 4.902 40.125 1.00 90.56 71 SER A C 1
ATOM 525 O O . SER A 1 71 ? -20.972 5.454 40.955 1.00 90.56 71 SER A O 1
ATOM 527 N N . ARG A 1 72 ? -19.266 5.553 39.493 1.00 90.81 72 ARG A N 1
ATOM 528 C CA . ARG A 1 72 ? -18.907 6.956 39.724 1.00 90.81 72 ARG A CA 1
ATOM 529 C C . ARG A 1 72 ? -18.581 7.673 38.405 1.00 90.81 72 ARG A C 1
ATOM 531 O O . ARG A 1 72 ? -18.220 7.015 37.422 1.00 90.81 72 ARG A O 1
ATOM 538 N N . PRO A 1 73 ? -18.678 9.014 38.367 1.00 90.06 73 PRO A N 1
ATOM 539 C CA . PRO A 1 73 ? -18.151 9.811 37.261 1.00 90.06 73 PRO A CA 1
ATOM 540 C C . PRO A 1 73 ? -16.655 9.539 37.016 1.00 90.06 73 PRO A C 1
ATOM 542 O O . PRO A 1 73 ? -15.942 9.110 37.921 1.00 90.06 73 PRO A O 1
ATOM 545 N N . ASN A 1 74 ? -16.176 9.799 35.796 1.00 87.25 74 ASN A N 1
ATOM 546 C CA . ASN A 1 74 ? -14.763 9.700 35.384 1.00 87.25 74 ASN A CA 1
ATOM 547 C C . ASN A 1 74 ? -14.115 8.295 35.417 1.00 87.25 74 ASN A C 1
ATOM 549 O O . ASN A 1 74 ? -12.894 8.197 35.354 1.00 87.25 74 ASN A O 1
ATOM 553 N N . GLN A 1 75 ? -14.896 7.208 35.468 1.00 89.44 75 GLN A N 1
ATOM 554 C CA . GLN A 1 75 ? -14.366 5.828 35.455 1.00 89.44 75 GLN A CA 1
ATOM 555 C C . GLN A 1 75 ? -14.320 5.166 34.069 1.00 89.44 75 GLN A C 1
ATOM 557 O O . GLN A 1 75 ? -13.539 4.248 33.853 1.00 89.44 75 GLN A O 1
ATOM 562 N N . LEU A 1 76 ? -15.165 5.609 33.138 1.00 89.81 76 LEU A N 1
ATOM 563 C CA . LEU A 1 76 ? -15.255 5.056 31.789 1.00 89.81 76 LEU A CA 1
ATOM 564 C C . LEU A 1 76 ? -15.660 6.169 30.827 1.00 89.81 76 LEU A C 1
ATOM 566 O O . LEU A 1 76 ? -16.667 6.839 31.062 1.00 89.81 76 LEU A O 1
ATOM 570 N N . TRP A 1 77 ? -14.888 6.336 29.758 1.00 87.62 77 TRP A N 1
ATOM 571 C CA . TRP A 1 77 ? -15.137 7.287 28.680 1.00 87.62 77 TRP A CA 1
ATOM 572 C C . TRP A 1 77 ? -15.408 6.478 27.413 1.00 87.62 77 TRP A C 1
ATOM 574 O O . TRP A 1 77 ? -14.545 5.725 26.973 1.00 87.62 77 TRP A O 1
ATOM 584 N N . VAL A 1 78 ? -16.622 6.583 26.874 1.00 86.69 78 VAL A N 1
ATOM 585 C CA . VAL A 1 78 ? -17.044 5.880 25.656 1.00 86.69 78 VAL A CA 1
ATOM 586 C C . VAL A 1 78 ? -17.331 6.930 24.598 1.00 86.69 78 VAL A C 1
ATOM 588 O O . VAL A 1 78 ? -18.088 7.866 24.850 1.00 86.69 78 VAL A O 1
ATOM 591 N N . SER A 1 79 ? -16.735 6.762 23.426 1.00 86.19 79 SER A N 1
ATOM 592 C CA . SER A 1 79 ? -17.021 7.552 22.232 1.00 86.19 79 SER A CA 1
ATOM 593 C C . SER A 1 79 ? -17.187 6.598 21.062 1.00 86.19 79 SER A C 1
ATOM 595 O O . SER A 1 79 ? -16.353 5.708 20.889 1.00 86.19 79 SER A O 1
ATOM 597 N N . ASP A 1 80 ? -18.231 6.793 20.267 1.00 84.25 80 ASP A N 1
ATOM 598 C CA . ASP A 1 80 ? -18.369 6.127 18.976 1.00 84.25 80 ASP A CA 1
ATOM 599 C C . ASP A 1 80 ? -17.849 7.047 17.864 1.00 84.25 80 ASP A C 1
ATOM 601 O O . ASP A 1 80 ? -17.908 8.274 17.985 1.00 84.25 80 ASP A O 1
ATOM 605 N N . ILE A 1 81 ? -17.305 6.455 16.804 1.00 81.25 81 ILE A N 1
ATOM 606 C CA . ILE A 1 81 ? -16.866 7.170 15.607 1.00 81.25 81 ILE A CA 1
ATOM 607 C C . ILE A 1 81 ? -17.806 6.761 14.484 1.00 81.25 81 ILE A C 1
ATOM 609 O O . ILE A 1 81 ? -17.621 5.731 13.834 1.00 81.25 81 ILE A O 1
ATOM 613 N N . GLU A 1 82 ? -18.802 7.600 14.232 1.00 82.12 82 GLU A N 1
ATOM 614 C CA . GLU A 1 82 ? -19.676 7.426 13.085 1.00 82.12 82 GLU A CA 1
ATOM 615 C C . GLU A 1 82 ? -18.989 7.978 11.829 1.00 82.12 82 GLU A C 1
ATOM 617 O O . GLU A 1 82 ? -18.553 9.132 11.766 1.00 82.12 82 GLU A O 1
ATOM 622 N N . ARG A 1 83 ? -18.856 7.136 10.799 1.00 81.94 83 ARG A N 1
ATOM 623 C CA . ARG A 1 83 ? -18.379 7.581 9.488 1.00 81.94 83 ARG A CA 1
ATOM 624 C C . ARG A 1 83 ? -19.523 8.297 8.783 1.00 81.94 83 ARG A C 1
ATOM 626 O O . ARG A 1 83 ? -20.365 7.654 8.166 1.00 81.94 83 ARG A O 1
ATOM 633 N N . HIS A 1 84 ? -19.498 9.621 8.793 1.00 80.00 84 HIS A N 1
ATOM 634 C CA . HIS A 1 84 ? -20.324 10.398 7.879 1.00 80.00 84 HIS A CA 1
ATOM 635 C C . HIS A 1 84 ? -19.692 10.387 6.486 1.00 80.00 84 HIS A C 1
ATOM 637 O O . HIS A 1 84 ? -18.521 10.738 6.309 1.00 80.00 84 HIS A O 1
ATOM 643 N N . GLU A 1 85 ? -20.453 9.957 5.482 1.00 79.81 85 GLU A N 1
ATOM 644 C CA . GLU A 1 85 ? -20.029 10.090 4.094 1.00 79.81 85 GLU A CA 1
ATOM 645 C C . GLU A 1 85 ? -20.128 11.563 3.704 1.00 79.81 85 GLU A C 1
ATOM 647 O O . GLU A 1 85 ? -21.213 12.135 3.616 1.00 79.81 85 GLU A O 1
ATOM 652 N N . ALA A 1 86 ? -18.977 12.200 3.494 1.00 71.50 86 ALA A N 1
ATOM 653 C CA . ALA A 1 86 ? -18.946 13.486 2.828 1.00 71.50 86 ALA A CA 1
ATOM 654 C C . ALA A 1 86 ? -19.345 13.241 1.370 1.00 71.50 86 ALA A C 1
ATOM 656 O O . ALA A 1 86 ? -18.530 12.784 0.565 1.00 71.50 86 ALA A O 1
ATOM 657 N N . PHE A 1 87 ? -20.604 13.516 1.029 1.00 65.62 87 PHE A N 1
ATOM 658 C CA . PHE A 1 87 ? -20.965 13.713 -0.366 1.00 65.62 87 PHE A CA 1
ATOM 659 C C . PHE A 1 87 ? -20.072 14.842 -0.873 1.00 65.62 87 PHE A C 1
ATOM 661 O O . PHE A 1 87 ? -20.128 15.961 -0.363 1.00 65.62 87 PHE A O 1
ATOM 668 N N . LEU A 1 88 ? -19.185 14.524 -1.817 1.00 62.34 88 LEU A N 1
ATOM 669 C CA . LEU A 1 88 ? -18.447 15.528 -2.568 1.00 62.34 88 LEU A CA 1
ATOM 670 C C . LEU A 1 88 ? -19.483 16.504 -3.107 1.00 62.34 88 LEU A C 1
ATOM 672 O O . LEU A 1 88 ? -20.273 16.149 -3.976 1.00 62.34 88 LEU A O 1
ATOM 676 N N . ASN A 1 89 ? -19.512 17.699 -2.533 1.00 59.03 89 ASN A N 1
ATOM 677 C CA . ASN A 1 89 ? -20.332 18.781 -3.024 1.00 59.03 89 ASN A CA 1
ATOM 678 C C . ASN A 1 89 ? -19.535 19.368 -4.199 1.00 59.03 89 ASN A C 1
ATOM 680 O O . ASN A 1 89 ? -18.530 20.042 -3.945 1.00 59.03 89 ASN A O 1
ATOM 684 N N . PRO A 1 90 ? -19.876 19.115 -5.481 1.00 58.19 90 PRO A N 1
ATOM 685 C CA . PRO A 1 90 ? -19.469 20.068 -6.501 1.00 58.19 90 PRO A CA 1
ATOM 686 C C . PRO A 1 90 ? -20.044 21.407 -6.040 1.00 58.19 90 PRO A C 1
ATOM 688 O O . PRO A 1 90 ? -21.183 21.452 -5.590 1.00 58.19 90 PRO A O 1
ATOM 691 N N . ALA A 1 91 ? -19.232 22.459 -6.023 1.00 56.94 91 ALA A N 1
ATOM 692 C CA . ALA A 1 91 ? -19.606 23.759 -5.486 1.00 56.94 91 ALA A CA 1
ATOM 693 C C . ALA A 1 91 ? -20.870 24.306 -6.178 1.00 56.94 91 ALA A C 1
ATOM 695 O O . ALA A 1 91 ? -20.785 25.002 -7.185 1.00 56.94 91 ALA A O 1
ATOM 696 N N . VAL A 1 92 ? -22.046 23.977 -5.644 1.00 60.00 92 VAL A N 1
ATOM 697 C CA . VAL A 1 92 ? -23.317 24.566 -6.042 1.00 60.00 92 VAL A CA 1
ATOM 698 C C . VAL A 1 92 ? -23.686 25.549 -4.948 1.00 60.00 92 VAL A C 1
ATOM 700 O O . VAL A 1 92 ? -24.086 25.170 -3.847 1.00 60.00 92 VAL A O 1
ATOM 703 N N . TRP A 1 93 ? -23.486 26.828 -5.238 1.00 58.00 93 TRP A N 1
ATOM 704 C CA . TRP A 1 93 ? -23.964 27.905 -4.386 1.00 58.00 93 TRP A CA 1
ATOM 705 C C . TRP A 1 93 ? -25.453 28.101 -4.653 1.00 58.00 93 TRP A C 1
ATOM 707 O O . TRP A 1 93 ? -25.902 28.083 -5.799 1.00 58.00 93 TRP A O 1
ATOM 717 N N . LYS A 1 94 ? -26.229 28.255 -3.582 1.00 51.28 94 LYS A N 1
ATOM 718 C CA . LYS A 1 94 ? -27.657 28.548 -3.661 1.00 51.28 94 LYS A CA 1
ATOM 719 C C . LYS A 1 94 ? -27.834 30.040 -3.423 1.00 51.28 94 LYS A C 1
ATOM 721 O O . LYS A 1 94 ? -27.589 30.501 -2.311 1.00 51.28 94 LYS A O 1
ATOM 726 N N . ASP A 1 95 ? -28.230 30.776 -4.454 1.00 57.91 95 ASP A N 1
ATOM 727 C CA . ASP A 1 95 ? -28.588 32.182 -4.305 1.00 57.91 95 ASP A CA 1
ATOM 728 C C . ASP A 1 95 ? -30.026 32.277 -3.773 1.00 57.91 95 ASP A C 1
ATOM 730 O O . ASP A 1 95 ? -30.913 31.532 -4.199 1.00 57.91 95 ASP A O 1
ATOM 734 N N . ALA A 1 96 ? -30.276 33.143 -2.792 1.00 53.84 96 ALA A N 1
ATOM 735 C CA . ALA A 1 96 ? -31.561 33.183 -2.085 1.00 53.84 96 ALA A CA 1
ATO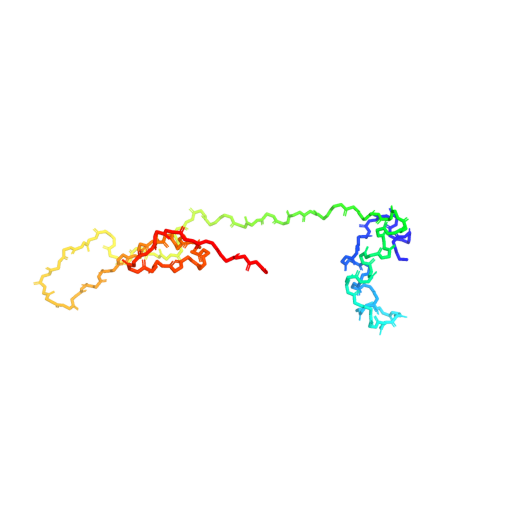M 736 C C . ALA A 1 96 ? -32.725 33.669 -2.973 1.00 53.84 96 ALA A C 1
ATOM 738 O O . ALA A 1 96 ? -33.887 33.490 -2.612 1.00 53.84 96 ALA A O 1
ATOM 739 N N . ALA A 1 97 ? -32.420 34.250 -4.138 1.00 58.47 97 ALA A N 1
ATOM 740 C CA . ALA A 1 97 ? -33.396 34.825 -5.060 1.00 58.47 97 ALA A CA 1
ATOM 741 C C . ALA A 1 97 ? -33.579 34.039 -6.375 1.00 58.47 97 ALA A C 1
ATOM 743 O O . ALA A 1 97 ? -34.535 34.297 -7.103 1.00 58.47 97 ALA A O 1
ATOM 744 N N . ALA A 1 98 ? -32.711 33.074 -6.690 1.00 60.50 98 ALA A N 1
ATOM 745 C CA . ALA A 1 98 ? -32.755 32.335 -7.949 1.00 60.50 98 ALA A CA 1
ATOM 746 C C . ALA A 1 98 ? -32.350 30.874 -7.711 1.00 60.50 98 ALA A C 1
ATOM 748 O O . ALA A 1 98 ? -31.357 30.599 -7.046 1.00 60.50 98 ALA A O 1
ATOM 749 N N . GLY A 1 99 ? -33.152 29.925 -8.199 1.00 57.00 99 GLY A N 1
ATOM 750 C CA . GLY A 1 99 ? -32.934 28.488 -7.999 1.00 57.00 99 GLY A CA 1
ATOM 751 C C . GLY A 1 99 ? -31.570 27.966 -8.482 1.00 57.00 99 GLY A C 1
ATOM 752 O O . GLY A 1 99 ? -30.775 28.687 -9.075 1.00 57.00 99 GLY A O 1
ATOM 753 N N . TRP A 1 100 ? -31.312 26.680 -8.208 1.00 50.50 100 TRP A N 1
ATOM 754 C CA . TRP A 1 100 ? -30.049 25.978 -8.478 1.00 50.50 100 TRP A CA 1
ATOM 755 C C . TRP A 1 100 ? -29.441 26.316 -9.849 1.00 50.50 100 TRP A C 1
ATOM 757 O O . TRP A 1 100 ? -30.074 26.069 -10.874 1.00 50.50 100 TRP A O 1
ATOM 767 N N . SER A 1 101 ? -28.200 26.815 -9.870 1.00 59.09 101 SER A N 1
ATOM 768 C CA . SER A 1 101 ? -27.479 27.132 -11.108 1.00 59.09 101 SER A CA 1
ATOM 769 C C . SER A 1 101 ? -26.068 26.530 -11.101 1.00 59.09 101 SER A C 1
ATOM 771 O O . SER A 1 101 ? -25.420 26.455 -10.057 1.00 59.09 101 SER A O 1
ATOM 773 N N . GLN A 1 102 ? -25.620 26.040 -12.260 1.00 57.22 102 GLN A N 1
ATOM 774 C CA . GLN A 1 102 ? -24.323 25.378 -12.470 1.00 57.22 102 GLN A CA 1
ATOM 775 C C . GLN A 1 102 ? -23.295 26.388 -13.017 1.00 57.22 102 GLN A C 1
ATOM 777 O O . GLN A 1 102 ? -23.686 27.268 -13.787 1.00 57.22 102 GLN A O 1
ATOM 782 N N . PRO A 1 103 ? -21.991 26.273 -12.691 1.00 52.78 103 PRO A N 1
ATOM 783 C CA . PRO A 1 103 ? -20.967 27.135 -13.273 1.00 52.78 103 PRO A CA 1
ATOM 784 C C . PRO A 1 103 ? -20.751 26.772 -14.749 1.00 52.78 103 PRO A C 1
ATOM 786 O O . PRO A 1 103 ? -20.293 25.676 -15.071 1.00 52.78 103 PRO A O 1
ATOM 789 N N . THR A 1 104 ? -21.090 27.684 -15.658 1.00 58.38 104 THR A N 1
ATOM 790 C CA . THR A 1 104 ? -20.648 27.615 -17.055 1.00 58.38 104 THR A CA 1
ATOM 791 C C . THR A 1 104 ? -19.180 28.030 -17.121 1.00 58.38 104 THR A C 1
ATOM 793 O O . THR A 1 104 ? -18.821 29.057 -16.543 1.00 58.38 104 THR A O 1
ATOM 796 N N . GLY A 1 105 ? -18.358 27.187 -17.752 1.00 45.75 105 GLY A N 1
ATOM 797 C CA . GLY A 1 105 ? -16.910 27.378 -17.896 1.00 45.75 105 GLY A CA 1
ATOM 798 C C . GLY A 1 105 ? -16.500 28.557 -18.764 1.00 45.75 105 GLY A C 1
ATOM 799 O O . GLY A 1 105 ? -17.370 29.121 -19.464 1.00 45.75 105 GLY A O 1
#

Sequence (105 aa):
MHAASRGTYGAPRVHAEFTLGIGLGIGVGYNQVELLMARAGIKGLPGVKRARPRHQGPTAGDLVNRAFTRSRPNQLWVSDIERHEAFLNPAVWKDAAAGWSQPTG

Organism: NCBI:txid352869

InterPro domains:
  IPR025948 HTH-like domain [PF13276] (2-46)

pLDDT: mean 79.49, std 12.83, range [45.75, 95.88]

Foldseek 3Di:
DCVVVVLADALVVVQCCQCPNPPHVDPDDSVRSNVVCVVVVRGHDDDDDDDDDDDPDDPDDPPCPPDPDDDDPPPDDDDDDDDDDPPPDPDFDQDPPDGTDDDDD

Radius of gyration: 27.64 Å; chains: 1; bounding box: 58×46×69 Å